Protein AF-A0A3D4PL43-F1 (afdb_monomer_lite)

Sequence (63 aa):
RQVLSELDYDAAHYPPGKILAMISNAKNDMITAPMFVQQFEDSVADHFTAVVAKVYPAYQKYL

Structure (mmCIF, N/CA/C/O backbone):
data_AF-A0A3D4PL43-F1
#
_entry.id   AF-A0A3D4PL43-F1
#
loop_
_atom_site.group_PDB
_atom_site.id
_atom_site.type_symbol
_atom_site.label_atom_id
_atom_site.label_alt_id
_atom_site.label_comp_id
_atom_site.label_asym_id
_atom_site.label_entity_id
_atom_site.label_seq_id
_atom_site.pdbx_PDB_ins_code
_atom_site.Cartn_x
_atom_site.Cartn_y
_atom_site.Cartn_z
_atom_site.occupancy
_atom_site.B_iso_or_equiv
_atom_site.auth_seq_id
_atom_site.auth_comp_id
_atom_site.auth_asym_id
_atom_site.auth_atom_id
_atom_site.pdbx_PDB_model_num
ATOM 1 N N . ARG A 1 1 ? -3.386 -9.901 7.695 1.00 56.81 1 ARG A N 1
ATOM 2 C CA . ARG A 1 1 ? -3.152 -11.164 6.946 1.00 56.81 1 ARG A CA 1
ATOM 3 C C . ARG A 1 1 ? -4.323 -11.496 6.019 1.00 56.81 1 ARG A C 1
ATOM 5 O O . ARG A 1 1 ? -4.040 -11.800 4.878 1.00 56.81 1 ARG A O 1
ATOM 12 N N . GLN A 1 2 ? -5.585 -11.352 6.446 1.00 65.69 2 GLN A N 1
ATOM 13 C CA . GLN A 1 2 ? -6.770 -11.653 5.617 1.00 65.69 2 GLN A CA 1
ATOM 14 C C . GLN A 1 2 ? -6.815 -10.923 4.261 1.00 65.69 2 GLN A C 1
ATOM 16 O O . GLN A 1 2 ? -6.952 -11.578 3.239 1.00 65.69 2 GLN A O 1
ATOM 21 N N . VAL A 1 3 ? -6.574 -9.608 4.228 1.00 70.12 3 VAL A N 1
ATOM 22 C CA . VAL A 1 3 ? -6.696 -8.800 2.992 1.00 70.12 3 VAL A CA 1
ATOM 23 C C . VAL A 1 3 ? -5.758 -9.237 1.856 1.00 70.12 3 VAL A C 1
ATOM 25 O O . VAL A 1 3 ? -6.121 -9.153 0.691 1.00 70.12 3 VAL A O 1
ATOM 28 N N . LEU A 1 4 ? -4.549 -9.718 2.171 1.00 72.12 4 LEU A N 1
ATOM 29 C CA . LEU A 1 4 ? -3.604 -10.179 1.142 1.00 72.12 4 LEU A CA 1
ATOM 30 C C . LEU A 1 4 ? -4.022 -11.522 0.546 1.00 72.12 4 LEU A C 1
ATOM 32 O O . LEU A 1 4 ? -3.917 -11.707 -0.660 1.00 72.12 4 LEU A O 1
ATOM 36 N N . SER A 1 5 ? -4.532 -12.423 1.387 1.00 71.38 5 SER A N 1
ATOM 37 C CA . SER A 1 5 ? -5.054 -13.719 0.955 1.00 71.38 5 SER A CA 1
ATOM 38 C C . SER A 1 5 ? -6.337 -13.583 0.132 1.00 71.38 5 SER A C 1
ATOM 40 O O . SER A 1 5 ? -6.551 -14.373 -0.775 1.00 71.38 5 SER A O 1
ATOM 42 N N . GLU A 1 6 ? -7.167 -12.574 0.404 1.00 69.25 6 GLU A N 1
ATOM 43 C CA . GLU A 1 6 ? -8.364 -12.268 -0.398 1.00 69.25 6 GLU A CA 1
ATOM 44 C C . GLU A 1 6 ? -8.041 -11.689 -1.778 1.00 69.25 6 GLU A C 1
ATOM 46 O O . GLU A 1 6 ? -8.820 -11.846 -2.714 1.00 69.25 6 GLU A O 1
ATOM 51 N N . LEU A 1 7 ? -6.898 -11.016 -1.906 1.00 71.44 7 LEU A N 1
ATOM 52 C CA . LEU A 1 7 ? -6.439 -10.407 -3.153 1.00 71.44 7 LEU A CA 1
ATOM 53 C C . LEU A 1 7 ? -5.459 -11.301 -3.934 1.00 71.44 7 LEU A C 1
ATOM 55 O O . LEU A 1 7 ? -4.875 -10.840 -4.911 1.00 71.44 7 LEU A O 1
ATOM 59 N N . ASP A 1 8 ? -5.283 -12.555 -3.504 1.00 74.25 8 ASP A N 1
ATOM 60 C CA . ASP A 1 8 ? -4.381 -13.547 -4.109 1.00 74.25 8 ASP A CA 1
ATOM 61 C C . ASP A 1 8 ? -2.907 -13.085 -4.190 1.00 74.25 8 ASP A C 1
ATOM 63 O O . ASP A 1 8 ? -2.138 -13.494 -5.057 1.00 74.25 8 ASP A O 1
ATOM 67 N N . TYR A 1 9 ? -2.480 -12.208 -3.272 1.00 78.75 9 TYR A N 1
ATOM 68 C CA . TYR A 1 9 ? -1.097 -11.735 -3.219 1.00 78.75 9 TYR A CA 1
ATOM 69 C C . TYR A 1 9 ? -0.238 -12.619 -2.314 1.00 78.75 9 TYR A C 1
ATOM 71 O O . TYR A 1 9 ? -0.507 -12.779 -1.121 1.00 78.75 9 TYR A O 1
ATOM 79 N N . ASP A 1 10 ? 0.855 -13.139 -2.874 1.00 78.38 10 ASP A N 1
ATOM 80 C CA . ASP A 1 10 ? 1.833 -13.933 -2.136 1.00 78.38 10 ASP A CA 1
ATOM 81 C C . ASP A 1 10 ? 2.609 -13.073 -1.124 1.00 78.38 10 ASP A C 1
ATOM 83 O O . ASP A 1 10 ? 3.264 -12.084 -1.467 1.00 78.38 10 ASP A O 1
ATOM 87 N N . ALA A 1 11 ? 2.574 -13.488 0.143 1.00 71.56 11 ALA A N 1
ATOM 88 C CA . ALA A 1 11 ? 3.259 -12.825 1.245 1.00 71.56 11 ALA A CA 1
ATOM 89 C C . ALA A 1 11 ? 4.797 -12.893 1.149 1.00 71.56 11 ALA A C 1
ATOM 91 O O . ALA A 1 11 ? 5.466 -12.134 1.855 1.00 71.56 11 ALA A O 1
ATOM 92 N N . ALA A 1 12 ? 5.363 -13.768 0.308 1.00 77.81 12 ALA A N 1
ATOM 93 C CA . ALA A 1 12 ? 6.802 -13.802 0.042 1.00 77.81 12 ALA A CA 1
ATOM 94 C C . ALA A 1 12 ? 7.252 -12.622 -0.836 1.00 77.81 12 ALA A C 1
ATOM 96 O O . ALA A 1 12 ? 8.276 -11.997 -0.561 1.00 77.81 12 ALA A O 1
ATOM 97 N N . HIS A 1 13 ? 6.455 -12.277 -1.850 1.00 78.19 13 HIS A N 1
ATOM 98 C CA . HIS A 1 13 ? 6.712 -11.147 -2.745 1.00 78.19 13 HIS A CA 1
ATOM 99 C C . HIS A 1 13 ? 6.203 -9.821 -2.158 1.00 78.19 13 HIS A C 1
ATOM 101 O O . HIS A 1 13 ? 6.829 -8.773 -2.329 1.00 78.19 13 HIS A O 1
ATOM 107 N N . TYR A 1 14 ? 5.107 -9.877 -1.398 1.00 82.25 14 TYR A N 1
ATOM 108 C CA . TYR A 1 14 ? 4.450 -8.728 -0.778 1.00 82.25 14 TYR A CA 1
ATOM 109 C C . TYR A 1 14 ? 4.398 -8.893 0.744 1.00 82.25 14 TYR A C 1
ATOM 111 O O . TYR A 1 14 ? 3.347 -9.212 1.310 1.00 82.25 14 TYR A O 1
ATO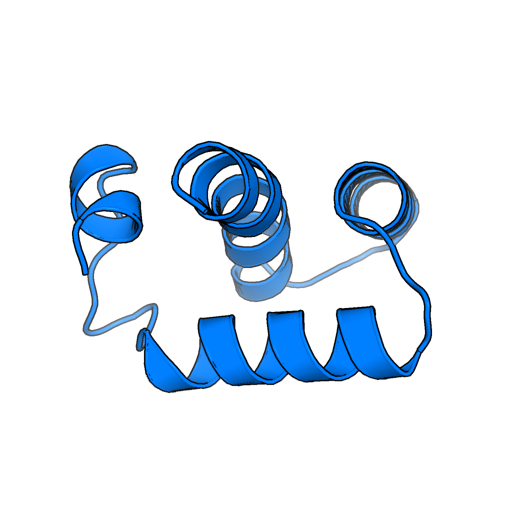M 119 N N . PRO A 1 15 ? 5.526 -8.677 1.448 1.00 85.38 15 PRO A N 1
ATOM 120 C CA . PRO A 1 15 ? 5.571 -8.857 2.888 1.00 85.38 15 PRO A CA 1
ATOM 121 C C . PRO A 1 15 ? 4.587 -7.890 3.573 1.00 85.38 15 PRO A C 1
ATOM 123 O O . PRO A 1 15 ? 4.711 -6.669 3.403 1.00 85.38 15 PRO A O 1
ATOM 126 N N . PRO A 1 16 ? 3.650 -8.392 4.404 1.00 83.81 16 PRO A N 1
ATOM 127 C CA . PRO A 1 16 ? 2.599 -7.574 5.009 1.00 83.81 16 PRO A CA 1
ATOM 128 C C . PRO A 1 16 ? 3.144 -6.387 5.809 1.00 83.81 16 PRO A C 1
ATOM 130 O O . PRO A 1 16 ? 2.543 -5.319 5.816 1.00 83.81 16 PRO A O 1
ATOM 133 N N . GLY A 1 17 ? 4.305 -6.556 6.451 1.00 87.44 17 GLY A N 1
ATOM 134 C CA . GLY A 1 17 ? 4.958 -5.493 7.213 1.00 87.44 17 GLY A CA 1
ATOM 135 C C . GLY A 1 17 ? 5.356 -4.287 6.358 1.00 87.44 17 GLY A C 1
ATOM 136 O O . GLY A 1 17 ? 5.162 -3.158 6.795 1.00 87.44 17 GLY A O 1
ATOM 137 N N . LYS A 1 18 ? 5.842 -4.498 5.123 1.00 88.38 18 LYS A N 1
ATOM 138 C CA . LYS A 1 18 ? 6.185 -3.385 4.218 1.00 88.38 18 LYS A CA 1
ATOM 139 C C . LYS A 1 18 ? 4.942 -2.653 3.726 1.00 88.38 18 LYS A C 1
ATOM 141 O O . LYS A 1 18 ? 4.946 -1.430 3.674 1.00 88.38 18 LYS A O 1
ATOM 146 N N . ILE A 1 19 ? 3.880 -3.391 3.404 1.00 88.31 19 ILE A N 1
ATOM 147 C CA . ILE A 1 19 ? 2.607 -2.804 2.967 1.00 88.31 19 ILE A CA 1
ATOM 148 C C . ILE A 1 19 ? 2.015 -1.948 4.088 1.00 88.31 19 ILE A C 1
ATOM 150 O O . ILE A 1 19 ? 1.664 -0.795 3.863 1.00 88.31 19 ILE A O 1
ATOM 154 N N . LEU A 1 20 ? 1.969 -2.480 5.312 1.00 88.00 20 LEU A N 1
ATOM 155 C CA . LEU A 1 20 ? 1.481 -1.742 6.477 1.00 88.00 20 LEU A CA 1
ATOM 156 C C . LEU A 1 20 ? 2.348 -0.522 6.797 1.00 88.00 20 LEU A C 1
ATOM 158 O O . LEU A 1 20 ? 1.799 0.523 7.126 1.00 88.00 20 LEU A O 1
ATOM 162 N N . ALA A 1 21 ? 3.674 -0.620 6.668 1.00 91.38 21 ALA A N 1
ATOM 163 C CA . ALA A 1 21 ? 4.566 0.524 6.843 1.00 91.38 21 ALA A CA 1
ATOM 164 C C . ALA A 1 21 ? 4.295 1.622 5.802 1.00 91.38 21 ALA A C 1
ATOM 166 O O . ALA A 1 21 ? 4.201 2.793 6.158 1.00 91.38 21 ALA A O 1
ATOM 167 N N . MET A 1 22 ? 4.094 1.251 4.534 1.00 89.81 22 MET A N 1
ATOM 168 C CA . MET A 1 22 ? 3.773 2.202 3.467 1.00 89.81 22 MET A CA 1
ATOM 169 C C . MET A 1 22 ? 2.413 2.871 3.690 1.00 89.81 22 MET A C 1
ATOM 171 O O . MET A 1 22 ? 2.307 4.089 3.583 1.00 89.81 22 MET A O 1
ATOM 175 N N . ILE A 1 23 ? 1.400 2.094 4.081 1.00 89.38 23 ILE A N 1
ATOM 176 C CA . ILE A 1 23 ? 0.086 2.616 4.474 1.00 89.38 23 ILE A CA 1
ATOM 177 C C . ILE A 1 23 ? 0.221 3.562 5.673 1.00 89.38 23 ILE A C 1
ATOM 179 O O . ILE A 1 23 ? -0.374 4.633 5.683 1.00 89.38 23 ILE A O 1
ATOM 183 N N . SER A 1 24 ? 1.010 3.192 6.684 1.00 90.56 24 SER A N 1
ATOM 184 C CA . SER A 1 24 ? 1.227 4.028 7.866 1.00 90.56 24 SER A CA 1
ATOM 185 C C . SER A 1 24 ? 1.890 5.357 7.510 1.00 90.56 24 SER A C 1
ATOM 187 O O . SER A 1 24 ? 1.468 6.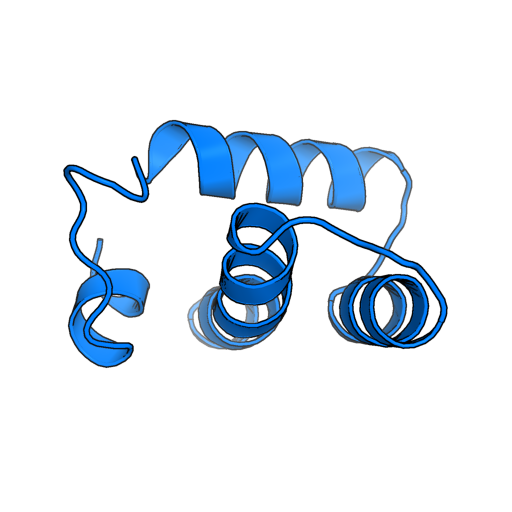387 8.025 1.00 90.56 24 SER A O 1
ATOM 189 N N . ASN A 1 25 ? 2.886 5.346 6.623 1.00 92.38 25 ASN A N 1
ATOM 190 C CA . ASN A 1 25 ? 3.526 6.566 6.136 1.00 92.38 25 ASN A CA 1
ATOM 191 C C . ASN A 1 25 ? 2.528 7.440 5.371 1.00 92.38 25 ASN A C 1
ATOM 193 O O . ASN A 1 25 ? 2.378 8.607 5.707 1.00 92.38 25 ASN A O 1
ATOM 197 N N . ALA A 1 26 ? 1.756 6.855 4.448 1.00 90.00 26 ALA A N 1
ATOM 198 C CA . ALA A 1 26 ? 0.710 7.578 3.728 1.00 90.00 26 ALA A CA 1
ATOM 199 C C . ALA A 1 26 ? -0.299 8.233 4.689 1.00 90.00 26 ALA A C 1
ATOM 201 O O . ALA A 1 26 ? -0.652 9.395 4.519 1.00 90.00 26 ALA A O 1
ATOM 202 N N . LYS A 1 27 ? -0.716 7.531 5.751 1.00 88.81 27 LYS A N 1
ATOM 203 C CA . LYS A 1 27 ? -1.597 8.098 6.786 1.00 88.81 27 LYS A CA 1
ATOM 204 C C . LYS A 1 27 ? -0.949 9.253 7.547 1.00 88.81 27 LYS A C 1
ATOM 206 O O . LYS A 1 27 ? -1.634 10.234 7.823 1.00 88.81 27 LYS A O 1
ATOM 211 N N . ASN A 1 28 ? 0.334 9.140 7.886 1.00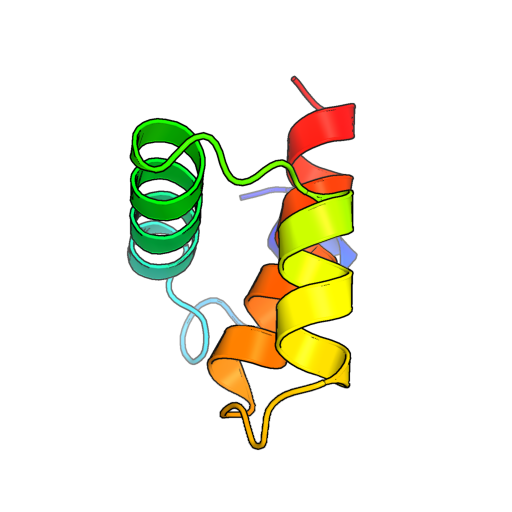 93.25 28 ASN A N 1
ATOM 212 C CA . ASN A 1 28 ? 1.078 10.206 8.560 1.00 93.25 28 ASN A CA 1
ATOM 213 C C . ASN A 1 28 ? 1.211 11.452 7.671 1.00 93.25 28 ASN A C 1
ATOM 215 O O . ASN A 1 28 ? 1.124 12.568 8.175 1.00 93.25 28 ASN A O 1
ATOM 219 N N . ASP A 1 29 ? 1.309 11.256 6.357 1.00 91.94 29 ASP A N 1
ATOM 220 C CA . ASP A 1 29 ? 1.324 12.321 5.348 1.00 91.94 29 ASP A CA 1
ATOM 221 C C . ASP A 1 29 ? -0.087 12.843 5.004 1.00 91.94 29 ASP A C 1
ATOM 223 O O . ASP A 1 29 ? -0.261 13.619 4.066 1.00 91.94 29 ASP A O 1
ATOM 227 N N . MET A 1 30 ? -1.117 12.424 5.754 1.00 91.81 30 MET A N 1
ATOM 228 C CA . MET A 1 30 ? -2.533 12.746 5.521 1.00 91.81 30 MET A CA 1
ATOM 229 C C . MET A 1 30 ? -3.057 12.310 4.140 1.00 91.81 30 MET A C 1
ATOM 231 O O . MET A 1 30 ? -4.066 12.821 3.651 1.00 91.81 30 MET A O 1
ATOM 235 N N . ILE A 1 31 ? -2.419 11.314 3.524 1.00 90.81 31 ILE A N 1
ATOM 236 C CA . ILE A 1 31 ? -2.848 10.706 2.266 1.00 90.81 31 ILE A CA 1
ATOM 237 C C . ILE A 1 31 ? -3.888 9.621 2.566 1.00 90.81 31 ILE A C 1
ATOM 239 O O . ILE A 1 31 ? -3.621 8.571 3.165 1.00 90.81 31 ILE A O 1
ATOM 243 N N . THR A 1 32 ? -5.115 9.878 2.124 1.00 89.06 32 THR A N 1
ATOM 244 C CA . THR A 1 32 ? -6.225 8.923 2.234 1.00 89.06 32 THR A CA 1
ATOM 245 C C . THR A 1 32 ? -6.110 7.813 1.187 1.00 89.06 32 THR A C 1
ATOM 247 O O . THR A 1 32 ? -5.456 7.986 0.161 1.00 89.06 32 THR A O 1
ATOM 250 N N . ALA A 1 33 ? -6.770 6.670 1.404 1.00 88.12 33 ALA A N 1
ATOM 251 C CA . ALA A 1 33 ? -6.800 5.581 0.423 1.00 88.12 33 ALA A CA 1
ATOM 252 C C . ALA A 1 33 ? -7.185 6.019 -1.012 1.00 88.12 33 ALA A C 1
ATOM 254 O O . ALA A 1 33 ? -6.451 5.661 -1.931 1.00 88.12 33 ALA A O 1
ATOM 255 N N . PRO A 1 34 ? -8.252 6.813 -1.250 1.00 88.81 34 PRO A N 1
ATOM 256 C CA . PRO A 1 34 ? -8.565 7.287 -2.601 1.00 88.81 34 PRO A CA 1
ATOM 257 C C . PRO A 1 34 ? -7.493 8.226 -3.173 1.00 88.81 34 PRO A C 1
ATOM 259 O O . PRO A 1 34 ? -7.165 8.107 -4.350 1.00 88.81 34 PRO A O 1
ATOM 262 N N . MET A 1 35 ? -6.892 9.096 -2.352 1.00 89.69 35 MET A N 1
ATOM 263 C CA . MET A 1 35 ? -5.786 9.9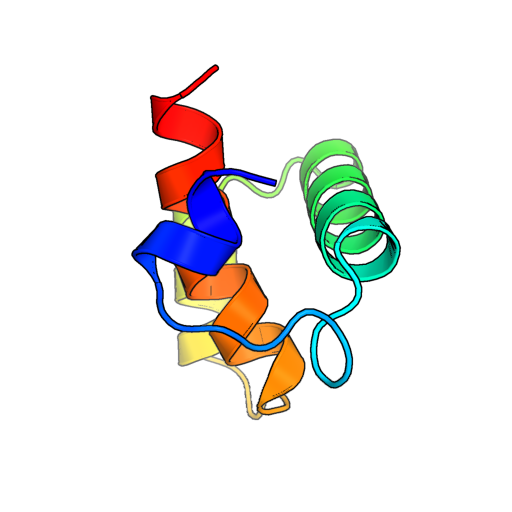54 -2.800 1.00 89.69 35 MET A CA 1
ATOM 264 C C . MET A 1 35 ? -4.560 9.131 -3.196 1.00 89.69 35 MET A C 1
ATOM 266 O O . MET A 1 35 ? -3.937 9.419 -4.209 1.00 89.69 35 MET A O 1
ATOM 270 N N . PHE A 1 36 ? -4.238 8.087 -2.432 1.00 88.94 36 PHE A N 1
ATOM 271 C CA . PHE A 1 36 ? -3.121 7.194 -2.729 1.00 88.94 36 PHE A CA 1
ATOM 272 C C . PHE A 1 36 ? -3.318 6.463 -4.064 1.00 88.94 36 PHE A C 1
ATOM 274 O O . PHE A 1 36 ? -2.372 6.317 -4.832 1.00 88.94 36 PHE A O 1
ATOM 281 N N . VAL A 1 37 ? -4.549 6.025 -4.356 1.00 88.44 37 VAL A N 1
ATOM 282 C CA . VAL A 1 37 ? -4.890 5.398 -5.642 1.00 88.44 37 VAL A CA 1
ATOM 283 C C . VAL A 1 37 ? -4.733 6.391 -6.792 1.00 88.44 37 VAL A C 1
ATOM 285 O O . VAL A 1 37 ? -4.068 6.058 -7.765 1.00 88.44 37 VAL A O 1
ATOM 288 N N . GLN A 1 38 ? -5.263 7.612 -6.668 1.00 88.19 38 GLN A N 1
ATOM 289 C CA . GLN A 1 38 ? -5.098 8.638 -7.708 1.00 88.19 38 GLN A CA 1
ATOM 290 C C . GLN A 1 38 ? -3.625 8.981 -7.942 1.00 88.19 38 GLN A C 1
ATOM 292 O O . GLN A 1 38 ? -3.160 9.009 -9.073 1.00 88.19 38 GLN A O 1
ATOM 297 N N . GLN A 1 39 ? -2.861 9.164 -6.867 1.00 85.44 39 GLN A N 1
ATOM 298 C CA . GLN A 1 39 ? -1.441 9.490 -6.955 1.00 85.44 39 GLN A CA 1
ATOM 299 C C . GLN A 1 39 ? -0.625 8.361 -7.603 1.00 85.44 39 GLN A C 1
ATOM 301 O O . GLN A 1 39 ? 0.368 8.634 -8.277 1.00 85.44 39 GLN A O 1
ATOM 306 N N . PHE A 1 40 ? -1.050 7.106 -7.414 1.00 83.56 40 PHE A N 1
ATOM 307 C CA . PHE A 1 40 ? -0.511 5.957 -8.133 1.00 83.56 40 PHE A CA 1
ATOM 308 C C . PHE A 1 40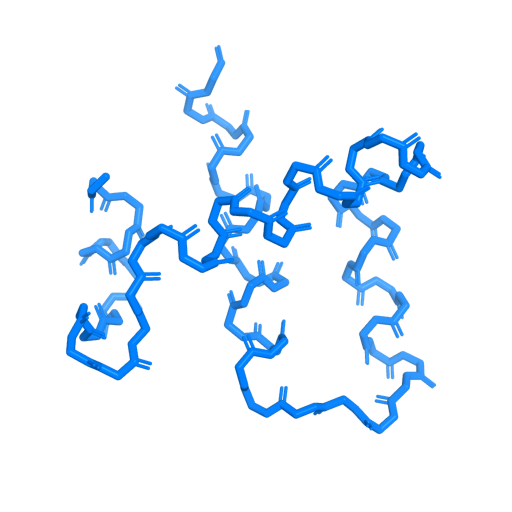 ? -0.881 5.992 -9.621 1.00 83.56 40 PHE A C 1
ATOM 310 O O . PHE A 1 40 ? 0.005 5.803 -10.444 1.00 83.56 40 PHE A O 1
ATOM 317 N N . GLU A 1 41 ? -2.147 6.233 -9.973 1.00 82.00 41 GLU A N 1
ATOM 318 C CA . GLU A 1 41 ? -2.595 6.296 -11.375 1.00 82.00 41 GLU A CA 1
ATOM 319 C C . GLU A 1 41 ? -1.905 7.422 -12.161 1.00 82.00 41 GLU A C 1
ATOM 321 O O . GLU A 1 41 ? -1.574 7.240 -13.332 1.00 82.00 41 GLU A O 1
ATOM 326 N N . ASP A 1 42 ? -1.623 8.543 -11.497 1.00 79.75 42 ASP A N 1
ATOM 327 C CA . ASP A 1 42 ? -0.939 9.701 -12.078 1.00 79.75 42 ASP A CA 1
ATOM 328 C C . ASP A 1 42 ? 0.597 9.556 -12.119 1.00 79.75 42 ASP A C 1
ATOM 330 O O . ASP A 1 42 ? 1.281 10.362 -12.756 1.00 79.75 42 ASP A O 1
ATOM 334 N N . SER A 1 43 ? 1.168 8.544 -11.455 1.00 76.69 43 SER A N 1
ATOM 335 C CA . SER A 1 43 ? 2.620 8.337 -11.363 1.00 76.69 43 SER A CA 1
ATOM 336 C C . SER A 1 43 ? 3.082 7.070 -12.083 1.00 76.69 43 SER A C 1
ATOM 338 O O . SER A 1 43 ? 2.404 6.049 -12.112 1.00 76.69 43 SER A O 1
ATOM 340 N N . VAL A 1 44 ? 4.321 7.075 -12.585 1.00 72.81 44 VAL A N 1
ATOM 341 C CA . VAL A 1 44 ? 5.008 5.837 -12.996 1.00 72.81 44 VAL A CA 1
ATOM 342 C C . VAL A 1 44 ? 5.487 5.121 -11.734 1.00 72.81 44 VAL A C 1
ATOM 344 O O . VAL A 1 44 ? 6.635 5.257 -11.318 1.00 72.81 44 VAL A O 1
ATOM 347 N N . ALA A 1 45 ? 4.570 4.437 -11.061 1.00 73.31 45 ALA A N 1
ATOM 348 C CA . ALA A 1 45 ? 4.841 3.769 -9.800 1.00 73.31 45 ALA A CA 1
ATOM 349 C C . ALA A 1 45 ? 5.068 2.262 -9.987 1.00 73.31 45 ALA A C 1
ATOM 351 O O . ALA A 1 45 ? 4.469 1.611 -10.844 1.00 73.31 45 ALA A O 1
ATOM 352 N N . ASP A 1 46 ? 5.941 1.706 -9.147 1.00 82.25 46 ASP A N 1
ATOM 353 C CA . ASP A 1 46 ? 6.326 0.299 -9.206 1.00 82.25 46 ASP A CA 1
ATOM 354 C C . ASP A 1 46 ? 5.151 -0.648 -8.940 1.00 82.25 46 ASP A C 1
ATOM 356 O O . ASP A 1 46 ? 4.181 -0.322 -8.248 1.00 82.25 46 ASP A O 1
ATOM 360 N N . HIS A 1 47 ? 5.284 -1.886 -9.421 1.00 82.50 47 HIS A N 1
ATOM 361 C CA . HIS A 1 47 ? 4.278 -2.932 -9.238 1.00 82.50 47 HIS A CA 1
ATOM 362 C C . HIS A 1 47 ? 3.916 -3.154 -7.757 1.00 82.50 47 HIS A C 1
ATOM 364 O O . HIS A 1 47 ? 2.756 -3.393 -7.431 1.00 82.50 47 HIS A O 1
ATOM 370 N N . PHE A 1 48 ? 4.877 -2.984 -6.842 1.00 84.38 48 PHE A N 1
ATOM 371 C CA . PHE A 1 48 ? 4.620 -3.031 -5.402 1.00 84.38 48 PHE A CA 1
ATOM 372 C C . PHE A 1 48 ? 3.642 -1.944 -4.943 1.00 84.38 48 PHE A C 1
ATOM 374 O O . PHE A 1 48 ? 2.688 -2.236 -4.224 1.00 84.38 48 PHE A O 1
ATOM 381 N N . THR A 1 49 ? 3.828 -0.706 -5.398 1.00 85.06 49 THR A N 1
ATOM 382 C CA . THR A 1 49 ? 2.929 0.411 -5.090 1.00 85.06 49 THR A CA 1
ATOM 383 C C . THR A 1 49 ? 1.534 0.167 -5.662 1.00 85.06 49 THR A C 1
ATOM 385 O O . THR A 1 49 ? 0.549 0.456 -4.988 1.00 85.06 49 THR A O 1
ATOM 388 N N . ALA A 1 50 ? 1.437 -0.461 -6.840 1.00 85.44 50 ALA A N 1
ATOM 389 C CA . ALA A 1 50 ? 0.162 -0.869 -7.434 1.00 85.44 50 ALA A CA 1
ATOM 390 C C . ALA A 1 50 ? -0.608 -1.847 -6.533 1.00 85.44 50 ALA A C 1
ATOM 392 O O . ALA A 1 50 ? -1.822 -1.734 -6.355 1.00 85.44 50 ALA A O 1
ATOM 393 N N . VAL A 1 51 ? 0.103 -2.807 -5.932 1.00 86.44 51 VAL A N 1
ATOM 394 C CA . VAL A 1 51 ? -0.481 -3.747 -4.968 1.00 86.44 51 VAL A CA 1
ATOM 395 C C . VAL A 1 51 ? -0.934 -3.014 -3.711 1.00 86.44 51 VAL A C 1
ATOM 397 O O . VAL A 1 51 ? -2.065 -3.204 -3.267 1.00 86.44 51 VAL A O 1
ATOM 400 N N . VAL A 1 52 ? -0.104 -2.126 -3.162 1.00 88.25 52 VAL A N 1
ATOM 401 C CA . VAL A 1 52 ? -0.454 -1.332 -1.974 1.00 88.25 52 VAL A CA 1
ATOM 402 C C . VAL A 1 52 ? -1.686 -0.461 -2.234 1.00 88.25 52 VAL A C 1
ATOM 404 O O . VAL A 1 52 ? -2.577 -0.420 -1.388 1.00 88.25 52 VAL A O 1
ATOM 407 N N . ALA A 1 53 ? -1.796 0.153 -3.414 1.00 89.12 53 ALA A N 1
ATOM 408 C CA . ALA A 1 53 ? -2.948 0.961 -3.810 1.00 89.12 53 ALA A CA 1
ATOM 409 C C . ALA A 1 53 ? -4.257 0.152 -3.848 1.00 89.12 53 ALA A C 1
ATOM 411 O O . ALA A 1 53 ? -5.310 0.677 -3.499 1.00 89.12 53 ALA A O 1
ATOM 412 N N . LYS A 1 54 ? -4.202 -1.142 -4.192 1.00 87.06 54 LYS A N 1
ATOM 413 C CA . LYS A 1 54 ? -5.364 -2.048 -4.126 1.00 87.06 54 LYS A CA 1
ATOM 414 C C . LYS A 1 54 ? -5.653 -2.541 -2.708 1.00 87.06 54 LYS A C 1
ATOM 416 O O . LYS A 1 54 ? -6.812 -2.647 -2.310 1.00 87.06 54 LYS A O 1
ATOM 421 N N . VAL A 1 55 ? -4.607 -2.833 -1.935 1.00 87.50 55 VAL A N 1
ATOM 422 C CA . VAL A 1 55 ? -4.717 -3.376 -0.572 1.00 87.50 55 VAL A CA 1
ATOM 423 C C . VAL A 1 55 ? -5.203 -2.322 0.419 1.00 87.50 55 VAL A C 1
ATOM 425 O O . VAL A 1 55 ? -5.990 -2.643 1.303 1.00 87.50 55 VAL A O 1
ATOM 428 N N . TYR A 1 56 ? -4.765 -1.070 0.293 1.00 87.19 56 TYR A N 1
ATOM 429 C CA . TYR A 1 56 ? -5.079 -0.002 1.242 1.00 87.19 56 TYR A CA 1
ATOM 430 C C . TYR A 1 56 ? -6.593 0.261 1.411 1.00 87.19 56 TYR A C 1
ATOM 432 O O . TYR A 1 56 ? -7.070 0.199 2.548 1.00 87.19 56 TYR A O 1
ATOM 440 N N . PRO A 1 57 ? -7.398 0.470 0.350 1.00 88.69 57 PRO A N 1
ATOM 441 C CA . PRO A 1 57 ? -8.841 0.652 0.501 1.00 88.69 57 PRO A CA 1
ATOM 442 C C . PRO A 1 57 ? -9.541 -0.601 1.040 1.00 88.69 57 PRO A C 1
ATOM 444 O O . PRO A 1 57 ? -10.484 -0.476 1.818 1.00 88.69 57 PRO A O 1
ATOM 447 N N . ALA A 1 58 ? -9.085 -1.804 0.673 1.00 86.56 58 ALA A N 1
ATOM 448 C CA . ALA A 1 58 ? -9.619 -3.042 1.236 1.00 86.56 58 ALA A CA 1
ATOM 449 C C . ALA A 1 58 ? -9.322 -3.134 2.741 1.00 86.56 58 ALA A C 1
ATOM 451 O O . ALA A 1 58 ? -10.232 -3.342 3.534 1.00 86.56 58 ALA A O 1
ATOM 452 N N . TYR A 1 59 ? -8.080 -2.868 3.149 1.00 8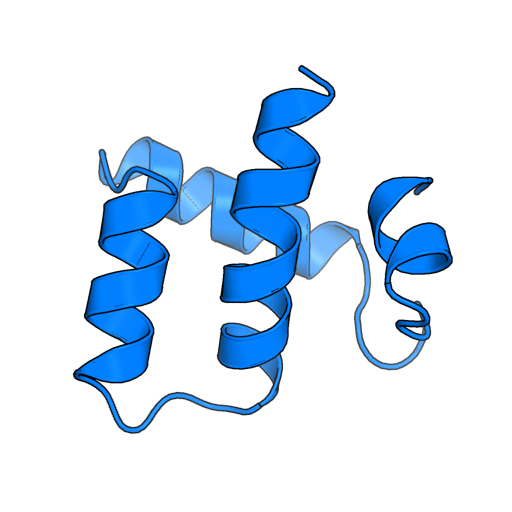4.94 59 TYR A N 1
ATOM 453 C CA . TYR A 1 59 ? -7.664 -2.822 4.550 1.00 84.94 59 TYR A CA 1
ATOM 454 C C . TYR A 1 59 ? -8.472 -1.817 5.373 1.00 84.94 59 TYR A C 1
ATOM 456 O O . TYR A 1 59 ? -8.873 -2.131 6.488 1.00 84.94 59 TYR A O 1
ATOM 464 N N . GLN A 1 60 ? -8.764 -0.640 4.816 1.00 83.44 60 GLN A N 1
ATOM 465 C CA . GLN A 1 60 ? -9.547 0.386 5.501 1.00 83.44 60 GLN A CA 1
ATOM 466 C C . GLN A 1 60 ? -11.021 -0.009 5.707 1.00 83.44 60 GLN A C 1
ATOM 468 O O . GLN A 1 60 ? -11.626 0.460 6.659 1.00 83.44 60 GLN A O 1
ATOM 473 N N . LYS A 1 61 ? -11.602 -0.869 4.858 1.00 83.06 61 LYS A N 1
ATOM 474 C CA . LYS A 1 61 ? -12.977 -1.379 5.045 1.00 83.06 61 LYS A CA 1
ATOM 475 C C . LYS A 1 61 ? -13.101 -2.402 6.176 1.00 83.06 61 LYS A C 1
ATOM 477 O O . LYS A 1 61 ? -14.198 -2.605 6.681 1.00 83.06 61 LYS A O 1
ATOM 482 N N . TYR A 1 62 ? -12.001 -3.065 6.526 1.00 76.88 62 TYR A N 1
ATOM 483 C CA . TYR A 1 62 ? -11.943 -4.051 7.609 1.00 76.88 62 TYR A CA 1
ATOM 484 C C . TYR A 1 62 ? -11.589 -3.436 8.972 1.00 76.88 62 TYR A C 1
ATOM 486 O O . TYR A 1 62 ? -11.454 -4.177 9.947 1.00 76.88 62 TYR A O 1
ATOM 494 N N . LEU A 1 63 ? -11.396 -2.115 9.027 1.00 70.56 63 LEU A N 1
ATOM 495 C CA . LEU A 1 63 ? -11.019 -1.350 10.214 1.00 70.56 63 LEU A CA 1
ATOM 496 C C . LEU A 1 63 ? -12.239 -0.619 10.779 1.00 70.56 63 LEU A C 1
ATOM 498 O O . LEU A 1 63 ? -12.374 -0.616 12.021 1.00 70.56 63 LEU A O 1
#

Secondary structure (DSSP, 8-state):
-HHHHHTT--TTTS-HHHHHHHHHHHHHTT--HHHHHHHHHTS---HHHHHHHHHHHHHHHT-

Foldseek 3Di:
DVLCVVVVHDCVVQPVVVLVVVLVVCVVVVNALVNLLVVPVVDPDDPNSVVSSVSRVVVVVVD

pLDDT: mean 83.07, std 7.68, range [56.81, 93.25]

Radius of gyration: 10.95 Å; chains: 1; bounding box: 20×27×23 Å